Protein AF-A0A949M0Z3-F1 (afdb_monomer_lite)

pLDDT: mean 72.01, std 16.28, range [36.12, 88.38]

Secondary structure (DSSP, 8-state):
---TTS--HHHHHHHHHHHHGGG--S-HHHHHHHHH---HHHHHHHHHHHHH-HHHHHH-HHHHHHHHHHHHHHHTTTTSSTTS-------

Structure (mmCIF, N/CA/C/O backbone):
data_AF-A0A949M0Z3-F1
#
_entry.id   AF-A0A949M0Z3-F1
#
loop_
_atom_site.group_PDB
_atom_site.id
_atom_site.type_symbol
_atom_site.label_atom_id
_atom_site.label_alt_id
_atom_site.label_comp_id
_atom_site.label_asym_id
_atom_site.label_entity_id
_atom_site.label_seq_id
_atom_site.pdbx_PDB_ins_code
_atom_site.Cartn_x
_atom_site.Cartn_y
_atom_site.Cartn_z
_atom_site.occupancy
_atom_site.B_iso_or_equiv
_atom_site.auth_seq_id
_atom_site.auth_comp_id
_atom_site.auth_asym_id
_atom_site.auth_atom_id
_atom_site.pdbx_PDB_model_num
ATOM 1 N N . MET A 1 1 ? 4.694 -23.733 -8.919 1.00 41.59 1 MET A N 1
ATOM 2 C CA . MET A 1 1 ? 5.693 -22.807 -9.488 1.00 41.59 1 MET A CA 1
ATOM 3 C C . MET A 1 1 ? 4.920 -21.594 -9.956 1.00 41.59 1 MET A C 1
ATOM 5 O O . MET A 1 1 ? 4.412 -21.620 -11.064 1.00 41.59 1 MET A O 1
ATOM 9 N N . ASP A 1 2 ? 4.759 -20.606 -9.082 1.00 44.53 2 ASP A N 1
ATOM 10 C CA . ASP A 1 2 ? 4.220 -19.294 -9.443 1.00 44.53 2 ASP A CA 1
ATOM 11 C C . ASP A 1 2 ? 5.442 -18.377 -9.479 1.00 44.53 2 ASP A C 1
ATOM 13 O O . ASP A 1 2 ? 6.037 -18.069 -8.444 1.00 44.53 2 ASP A O 1
ATOM 17 N N . ALA A 1 3 ? 5.982 -18.163 -10.676 1.00 45.66 3 ALA A N 1
ATOM 18 C CA . ALA A 1 3 ? 7.191 -17.372 -10.835 1.00 45.66 3 ALA A CA 1
ATOM 19 C C . ALA A 1 3 ? 6.844 -15.893 -10.596 1.00 45.66 3 ALA A C 1
ATOM 21 O O . ALA A 1 3 ? 5.817 -15.438 -11.091 1.00 45.66 3 ALA A O 1
ATOM 22 N N . PRO A 1 4 ? 7.712 -15.104 -9.940 1.00 51.88 4 PRO A N 1
ATOM 23 C CA . PRO A 1 4 ? 7.468 -13.689 -9.637 1.00 51.88 4 PRO A CA 1
ATOM 24 C C . PRO A 1 4 ? 7.437 -12.762 -10.875 1.00 51.88 4 PRO A C 1
ATOM 26 O O . PRO A 1 4 ? 7.600 -11.553 -10.731 1.00 51.88 4 PRO A O 1
ATOM 29 N N . ALA A 1 5 ? 7.260 -13.298 -12.086 1.00 57.19 5 ALA A N 1
ATOM 30 C CA . ALA A 1 5 ? 7.267 -12.556 -13.345 1.00 57.19 5 ALA A CA 1
ATOM 31 C C . ALA A 1 5 ? 5.873 -12.080 -13.791 1.00 57.19 5 ALA A C 1
ATOM 33 O O . ALA A 1 5 ? 5.787 -11.054 -14.464 1.00 57.19 5 ALA A O 1
ATOM 34 N N . ASP A 1 6 ? 4.799 -12.752 -13.371 1.00 68.19 6 ASP A N 1
ATOM 35 C CA . ASP A 1 6 ? 3.433 -12.405 -13.763 1.00 68.19 6 ASP A CA 1
ATOM 36 C C . ASP A 1 6 ? 2.612 -12.030 -12.530 1.00 68.19 6 ASP A C 1
ATOM 38 O O . ASP A 1 6 ? 2.432 -12.820 -11.609 1.00 68.19 6 ASP A O 1
ATOM 42 N N . LEU A 1 7 ? 2.126 -10.789 -12.505 1.00 77.44 7 LEU A N 1
ATOM 43 C CA . LEU A 1 7 ? 1.148 -10.357 -11.512 1.00 77.44 7 LEU A CA 1
ATOM 44 C C . LEU A 1 7 ? -0.134 -11.162 -11.696 1.00 77.44 7 LEU A C 1
ATOM 46 O O . LEU A 1 7 ? -0.746 -11.113 -12.771 1.00 77.44 7 LEU A O 1
ATOM 50 N N . THR A 1 8 ? -0.587 -11.804 -10.627 1.00 84.75 8 THR A N 1
ATOM 51 C CA . THR A 1 8 ? -1.911 -12.421 -10.613 1.00 84.75 8 THR A CA 1
ATOM 52 C C . THR A 1 8 ? -2.999 -11.343 -10.670 1.00 84.75 8 THR A C 1
ATOM 54 O O . THR A 1 8 ? -2.764 -10.176 -10.338 1.00 84.75 8 THR A O 1
ATOM 57 N N . ASP A 1 9 ? -4.220 -11.705 -11.071 1.00 84.44 9 ASP A N 1
ATOM 58 C CA . ASP A 1 9 ? -5.358 -10.772 -11.057 1.00 84.44 9 ASP A CA 1
ATOM 59 C C . ASP A 1 9 ? -5.604 -10.181 -9.664 1.00 84.44 9 ASP A C 1
ATOM 61 O O . ASP A 1 9 ? -5.934 -9.001 -9.532 1.00 84.44 9 ASP A O 1
ATOM 65 N N . ARG A 1 10 ? -5.338 -10.968 -8.614 1.00 86.56 10 ARG A N 1
ATOM 66 C CA . ARG A 1 10 ? -5.381 -10.494 -7.230 1.00 86.56 10 ARG A CA 1
ATOM 67 C C . ARG A 1 10 ? -4.363 -9.384 -6.991 1.00 86.56 10 ARG A C 1
ATOM 69 O O . ARG A 1 10 ? -4.713 -8.358 -6.420 1.00 86.56 10 ARG A O 1
ATOM 76 N N . ASP A 1 11 ? -3.127 -9.561 -7.442 1.00 85.94 11 ASP A N 1
ATOM 77 C CA . ASP A 1 11 ? -2.060 -8.579 -7.233 1.00 85.94 11 ASP A CA 1
ATOM 78 C C . ASP A 1 11 ? -2.353 -7.258 -7.948 1.00 85.94 11 ASP A C 1
ATOM 80 O O . ASP A 1 11 ? -2.162 -6.177 -7.385 1.00 85.94 11 ASP A O 1
ATOM 84 N N . LYS A 1 12 ? -2.885 -7.335 -9.173 1.00 86.56 12 LYS A N 1
ATOM 85 C CA . LYS A 1 12 ? -3.339 -6.156 -9.925 1.00 86.56 12 LYS A CA 1
ATOM 86 C C . LYS A 1 12 ? -4.475 -5.442 -9.193 1.00 86.56 12 LYS A C 1
ATOM 88 O O . LYS A 1 12 ? -4.424 -4.222 -9.040 1.00 86.56 12 LYS A O 1
ATOM 93 N N . ALA A 1 13 ? -5.453 -6.194 -8.687 1.00 87.56 13 ALA A N 1
ATOM 94 C CA . ALA A 1 13 ? -6.575 -5.641 -7.935 1.00 87.56 13 ALA A CA 1
ATOM 95 C C . ALA A 1 13 ? -6.135 -4.993 -6.609 1.00 87.56 13 ALA A C 1
ATOM 97 O O . ALA A 1 13 ? -6.659 -3.941 -6.247 1.00 87.56 13 ALA A O 1
ATOM 98 N N . ILE A 1 14 ? -5.138 -5.558 -5.917 1.00 87.00 14 ILE A N 1
ATOM 99 C CA . ILE A 1 14 ? -4.531 -4.961 -4.715 1.00 87.00 14 ILE A CA 1
ATOM 100 C C . ILE A 1 14 ? -3.886 -3.606 -5.052 1.00 87.00 14 ILE A C 1
ATOM 102 O O . ILE A 1 14 ? -4.115 -2.613 -4.356 1.00 87.00 14 ILE A O 1
ATOM 106 N N . LEU A 1 15 ? -3.101 -3.538 -6.133 1.00 84.44 15 LEU A N 1
ATOM 107 C CA . LEU A 1 15 ? -2.439 -2.298 -6.558 1.00 84.44 15 LEU A CA 1
ATOM 108 C C . LEU A 1 15 ? -3.448 -1.208 -6.952 1.00 84.44 15 LEU A C 1
ATOM 110 O O . LEU A 1 15 ? -3.268 -0.040 -6.597 1.00 84.44 15 LEU A O 1
ATOM 114 N N . GLU A 1 16 ? -4.515 -1.579 -7.660 1.00 83.69 16 GLU A N 1
ATOM 115 C CA . GLU A 1 16 ? -5.580 -0.656 -8.061 1.00 83.69 16 GLU A CA 1
ATOM 116 C C . GLU A 1 16 ? -6.405 -0.158 -6.863 1.00 83.69 16 GLU A C 1
ATOM 118 O O . GLU A 1 16 ? -6.726 1.034 -6.774 1.00 83.69 16 GLU A O 1
ATOM 123 N N . PHE A 1 17 ? -6.693 -1.046 -5.906 1.00 83.88 17 PHE A N 1
ATOM 124 C CA . PHE A 1 17 ? -7.393 -0.704 -4.671 1.00 83.88 17 PHE A CA 1
ATOM 125 C C . PHE A 1 17 ? -6.604 0.329 -3.858 1.00 83.88 17 PHE A C 1
ATOM 127 O O . PHE A 1 17 ? -7.126 1.404 -3.556 1.00 83.88 17 PHE A O 1
ATOM 134 N N . GLU A 1 18 ? -5.314 0.087 -3.603 1.00 82.12 18 GLU A N 1
ATOM 135 C CA . GLU A 1 18 ? -4.445 1.055 -2.916 1.00 82.12 18 GLU A CA 1
ATOM 136 C C . GLU A 1 18 ? -4.332 2.391 -3.661 1.00 82.12 18 GLU A C 1
ATOM 138 O O . GLU A 1 18 ? -4.255 3.460 -3.045 1.00 82.12 18 GLU A O 1
ATOM 143 N N . ARG A 1 19 ? -4.330 2.355 -4.998 1.00 77.38 19 ARG A N 1
ATOM 144 C CA . ARG A 1 19 ? -4.292 3.565 -5.825 1.00 77.38 19 ARG A CA 1
A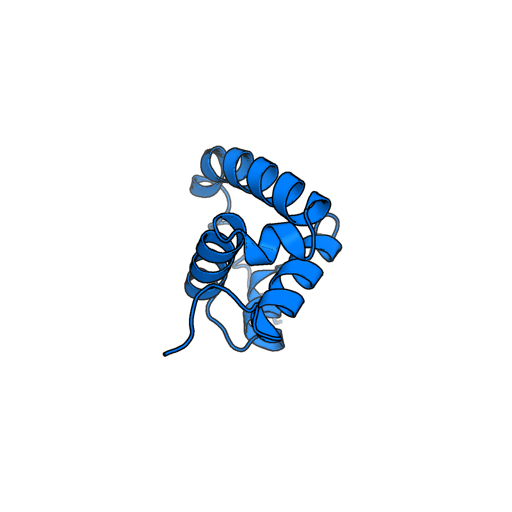TOM 145 C C . ARG A 1 19 ? -5.558 4.408 -5.693 1.00 77.38 19 ARG A C 1
ATOM 147 O O . ARG A 1 19 ? -5.460 5.625 -5.843 1.00 77.38 19 ARG A O 1
ATOM 154 N N . SER A 1 20 ? -6.712 3.807 -5.432 1.00 74.19 20 SER A N 1
ATOM 155 C CA . SER A 1 20 ? -7.981 4.529 -5.270 1.00 74.19 20 SER A CA 1
ATOM 156 C C . SER A 1 20 ? -8.205 4.994 -3.826 1.00 74.19 20 SER A C 1
ATOM 158 O O . SER A 1 2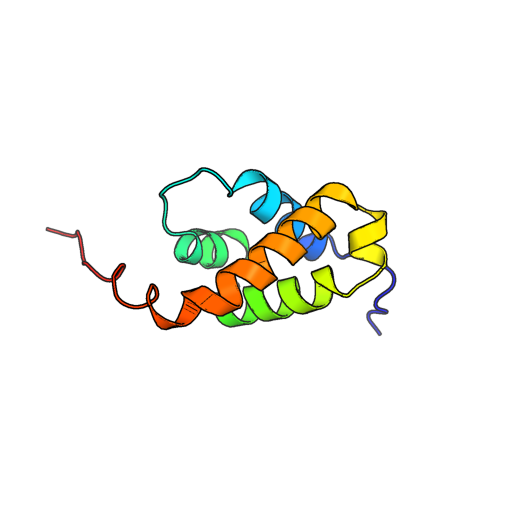0 ? -8.812 6.034 -3.595 1.00 74.19 20 SER A O 1
ATOM 160 N N . TRP A 1 21 ? -7.615 4.296 -2.854 1.00 73.19 21 TRP A N 1
ATOM 161 C CA . TRP A 1 21 ? -7.902 4.444 -1.424 1.00 73.19 21 TRP A CA 1
ATOM 162 C C . TRP A 1 21 ? -7.292 5.676 -0.713 1.00 73.19 21 TRP A C 1
ATOM 164 O O . TRP A 1 21 ? -7.569 5.953 0.452 1.00 73.19 21 TRP A O 1
ATOM 174 N N . TRP A 1 22 ? -6.435 6.465 -1.364 1.00 63.88 22 TRP A N 1
ATOM 175 C CA . TRP A 1 22 ? -5.640 7.517 -0.698 1.00 63.88 22 TRP A CA 1
ATOM 176 C C . TRP A 1 22 ? -6.426 8.727 -0.153 1.00 63.88 22 TRP A C 1
ATOM 178 O O . TRP A 1 22 ? -5.795 9.633 0.397 1.00 63.88 22 TRP A O 1
ATOM 188 N N . HIS A 1 23 ? -7.755 8.760 -0.283 1.00 61.50 23 H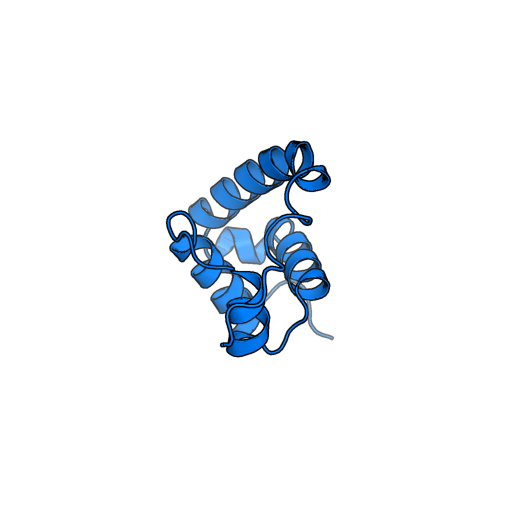IS A N 1
ATOM 189 C CA . HIS A 1 23 ? -8.589 9.884 0.153 1.00 61.50 23 HIS A CA 1
ATOM 190 C C . HIS A 1 23 ? -9.844 9.480 0.952 1.00 61.50 23 HIS A C 1
ATOM 192 O O . HIS A 1 23 ? -10.624 10.351 1.331 1.00 61.50 23 HIS A O 1
ATOM 198 N N . GLU A 1 24 ? -10.056 8.192 1.234 1.00 54.78 24 GLU A N 1
ATOM 199 C CA . GLU A 1 24 ? -11.240 7.749 1.981 1.00 54.78 24 GLU A CA 1
ATOM 200 C C . GLU A 1 24 ? -10.961 7.603 3.483 1.00 54.78 24 GLU A C 1
ATOM 202 O O . GLU A 1 24 ? -9.938 7.062 3.907 1.00 54.78 24 GLU A O 1
ATOM 207 N N . THR A 1 25 ? -11.891 8.110 4.295 1.00 58.94 25 THR A N 1
ATOM 208 C CA . THR A 1 25 ? -11.854 8.119 5.771 1.00 58.94 25 THR A CA 1
ATOM 209 C C . THR A 1 25 ? -12.339 6.803 6.394 1.00 58.94 25 THR A C 1
ATOM 211 O O . THR A 1 25 ? -12.384 6.671 7.615 1.00 58.94 25 THR A O 1
ATOM 214 N N . THR A 1 26 ? -12.735 5.844 5.563 1.00 60.72 26 THR A N 1
ATOM 215 C CA . THR A 1 26 ? -13.311 4.553 5.954 1.00 60.72 26 THR A CA 1
ATOM 216 C C . THR A 1 26 ? -12.221 3.608 6.502 1.00 60.72 26 THR A C 1
ATOM 218 O O . THR A 1 26 ? -11.043 3.759 6.165 1.00 60.72 26 THR A O 1
ATOM 221 N N . PRO A 1 27 ? -12.547 2.629 7.367 1.00 69.88 27 PRO A N 1
ATOM 222 C CA . PRO A 1 27 ? -11.605 1.582 7.759 1.00 69.88 27 PRO A CA 1
ATOM 223 C C . PRO A 1 27 ? -11.307 0.643 6.584 1.00 69.88 27 PRO A C 1
ATOM 225 O O . PRO A 1 27 ? -12.141 -0.147 6.154 1.00 69.88 27 PRO A O 1
ATOM 228 N N . LYS A 1 28 ? -10.076 0.714 6.073 1.00 70.19 28 LYS A N 1
ATOM 229 C CA . LYS A 1 28 ? -9.603 -0.139 4.966 1.00 70.19 28 LYS A CA 1
ATOM 230 C C . LYS A 1 28 ? -9.579 -1.621 5.309 1.00 70.19 28 LYS A C 1
ATOM 232 O O . LYS A 1 28 ? -9.633 -2.444 4.414 1.00 70.19 28 LYS A O 1
ATOM 237 N N . GLU A 1 29 ? -9.442 -1.941 6.589 1.00 78.62 29 GLU A N 1
ATOM 238 C CA . GLU A 1 29 ? -9.228 -3.300 7.087 1.00 78.62 29 GLU A CA 1
ATOM 239 C C . GLU A 1 29 ? -10.451 -4.171 6.807 1.00 78.62 29 GLU A C 1
ATOM 241 O O . GLU A 1 29 ? -10.319 -5.200 6.154 1.00 78.62 29 GLU A O 1
ATOM 246 N N . SER A 1 30 ? -11.644 -3.663 7.122 1.00 78.81 30 SER A N 1
ATOM 247 C CA . SER A 1 30 ? -12.907 -4.336 6.814 1.00 78.81 30 SER A CA 1
ATOM 248 C C . SER A 1 30 ? -13.106 -4.561 5.315 1.00 78.81 30 SER A C 1
ATOM 250 O O . SER A 1 30 ? -13.548 -5.628 4.910 1.00 78.81 30 SER A O 1
ATOM 252 N N . LEU A 1 31 ? -12.732 -3.595 4.471 1.00 81.50 31 LEU A N 1
ATOM 253 C CA . LEU A 1 31 ? -12.845 -3.744 3.016 1.00 81.50 31 LEU A CA 1
ATOM 254 C C . LEU A 1 31 ? -11.795 -4.684 2.433 1.00 81.50 31 LEU A C 1
ATOM 256 O O . LEU A 1 31 ? -12.058 -5.321 1.421 1.00 81.50 31 LEU A O 1
ATOM 260 N N . ILE A 1 32 ? -10.610 -4.771 3.040 1.00 84.06 32 ILE A N 1
ATOM 261 C CA . ILE A 1 32 ? -9.589 -5.734 2.628 1.00 84.06 32 ILE A CA 1
ATOM 262 C C . ILE A 1 32 ? -10.094 -7.154 2.890 1.00 84.06 32 ILE A C 1
ATOM 264 O O . ILE A 1 32 ? -10.035 -7.998 1.997 1.00 84.06 32 ILE A O 1
ATOM 268 N N . GLU A 1 33 ? -10.627 -7.392 4.086 1.00 85.06 33 GLU A N 1
ATOM 269 C CA . GLU A 1 33 ? -11.179 -8.689 4.471 1.00 85.06 33 GLU A CA 1
ATOM 270 C C . GLU A 1 33 ? -12.423 -9.041 3.644 1.00 85.06 33 GLU A C 1
ATOM 272 O O . GLU A 1 33 ? -12.530 -10.163 3.167 1.00 85.06 33 GLU A O 1
ATOM 277 N N . GLU A 1 34 ? -13.321 -8.088 3.384 1.00 85.19 34 GLU A N 1
ATOM 278 C CA . GLU A 1 34 ? -14.534 -8.319 2.586 1.00 85.19 34 GLU A CA 1
ATOM 279 C C . GLU A 1 34 ? -14.243 -8.512 1.087 1.00 85.19 34 GLU A C 1
ATOM 281 O O . GLU A 1 34 ? -14.841 -9.369 0.440 1.00 85.19 34 GLU A O 1
ATOM 286 N N . ARG A 1 35 ? -13.323 -7.726 0.512 1.00 83.88 35 ARG A N 1
ATOM 287 C CA . ARG A 1 35 ? -13.065 -7.713 -0.939 1.00 83.88 35 ARG A CA 1
ATOM 288 C C . ARG A 1 35 ? -12.044 -8.749 -1.384 1.00 83.88 35 ARG A C 1
ATOM 290 O O . ARG A 1 35 ? -12.120 -9.220 -2.516 1.00 83.88 35 ARG A O 1
ATOM 297 N N . PHE A 1 36 ? -11.055 -9.039 -0.543 1.00 85.31 36 PHE A N 1
ATOM 298 C CA . PHE A 1 36 ? -9.970 -9.960 -0.878 1.00 85.31 36 PHE A CA 1
ATOM 299 C C . PHE A 1 36 ? -10.015 -11.251 -0.066 1.00 85.31 36 PHE A C 1
ATOM 301 O O . PHE A 1 36 ? -9.244 -12.154 -0.382 1.00 85.31 36 PHE A O 1
ATOM 308 N N . GLU A 1 37 ? -10.870 -11.345 0.959 1.00 86.44 37 GLU A N 1
ATOM 309 C CA . GLU A 1 37 ? -10.932 -12.502 1.866 1.00 86.44 37 GLU A CA 1
ATOM 310 C C . GLU A 1 37 ? -9.567 -12.778 2.527 1.00 86.44 37 GLU A C 1
ATOM 312 O O . GLU A 1 37 ? -9.199 -13.913 2.835 1.00 86.44 37 GLU A O 1
ATOM 317 N N . LEU A 1 38 ? -8.777 -11.715 2.720 1.00 85.62 38 LEU A N 1
ATOM 318 C CA . LEU A 1 38 ? -7.438 -11.762 3.296 1.00 85.62 38 LEU A CA 1
ATOM 319 C C . LEU A 1 38 ? -7.402 -11.005 4.613 1.00 85.62 38 LEU A C 1
ATOM 321 O O . LEU A 1 38 ? -7.868 -9.872 4.696 1.00 85.62 38 LEU A O 1
ATOM 325 N N . SER A 1 39 ? -6.717 -11.577 5.601 1.00 85.38 39 SER A N 1
ATOM 326 C CA . SER A 1 39 ? -6.347 -10.836 6.802 1.00 85.38 39 SER A CA 1
ATOM 327 C C . SER A 1 39 ? -5.454 -9.646 6.450 1.00 85.38 39 SER A C 1
ATOM 329 O O . SER A 1 39 ? -4.579 -9.723 5.581 1.00 85.38 39 SER A O 1
ATOM 331 N N . VAL A 1 40 ? -5.630 -8.561 7.196 1.00 79.50 40 VAL A N 1
ATOM 332 C CA . VAL A 1 40 ? -4.901 -7.297 7.041 1.00 79.50 40 VAL A CA 1
ATOM 333 C C . VAL A 1 40 ? -3.380 -7.490 7.019 1.00 79.50 40 VAL A C 1
ATOM 335 O O . VAL A 1 40 ? -2.690 -6.910 6.177 1.00 79.50 40 VAL A O 1
ATOM 338 N N . ASP A 1 41 ? -2.843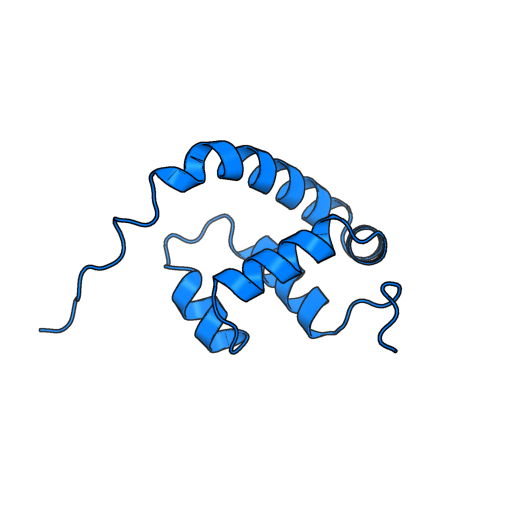 -8.323 7.912 1.00 85.19 41 ASP A N 1
ATOM 339 C CA . ASP A 1 41 ? -1.408 -8.623 7.964 1.00 85.19 41 ASP A CA 1
ATOM 340 C C . ASP A 1 41 ? -0.913 -9.280 6.675 1.00 85.19 41 ASP A C 1
ATOM 342 O O . ASP A 1 41 ? 0.069 -8.829 6.078 1.00 85.19 41 ASP A O 1
ATOM 346 N N . ARG A 1 42 ? -1.644 -10.291 6.189 1.00 86.44 42 ARG A N 1
ATOM 347 C CA . ARG A 1 42 ? -1.316 -10.993 4.944 1.00 86.44 42 ARG A CA 1
ATOM 348 C C . ARG A 1 42 ? -1.399 -10.059 3.740 1.00 86.44 42 ARG A C 1
ATOM 350 O O . ARG A 1 42 ? -0.560 -10.134 2.847 1.00 86.44 42 ARG A O 1
ATOM 357 N N . TYR A 1 43 ? -2.371 -9.153 3.730 1.00 87.62 43 TYR A N 1
ATOM 358 C CA . TYR A 1 43 ? -2.501 -8.139 2.691 1.00 87.62 43 TYR A CA 1
ATOM 359 C C . TYR A 1 43 ? -1.281 -7.209 2.639 1.00 87.62 43 TYR A C 1
ATOM 361 O O . TYR A 1 43 ? -0.747 -6.953 1.560 1.00 87.62 43 TYR A O 1
ATOM 369 N N . TYR A 1 44 ? -0.791 -6.725 3.787 1.00 83.88 44 TYR A N 1
ATOM 370 C CA . TYR A 1 44 ? 0.408 -5.881 3.807 1.00 83.88 44 TYR A CA 1
ATOM 371 C C . TYR A 1 44 ? 1.692 -6.626 3.464 1.00 83.88 44 TYR A C 1
ATOM 373 O O . TYR A 1 44 ? 2.605 -5.997 2.928 1.00 83.88 44 TYR A O 1
ATOM 381 N N . GLU A 1 45 ? 1.773 -7.916 3.779 1.00 87.19 45 GLU A N 1
ATOM 382 C CA . GLU A 1 45 ? 2.883 -8.778 3.377 1.00 87.19 45 GLU A CA 1
ATOM 383 C C . GLU A 1 45 ? 2.943 -8.887 1.849 1.00 87.19 45 GLU A C 1
ATOM 385 O O . GLU A 1 45 ? 3.939 -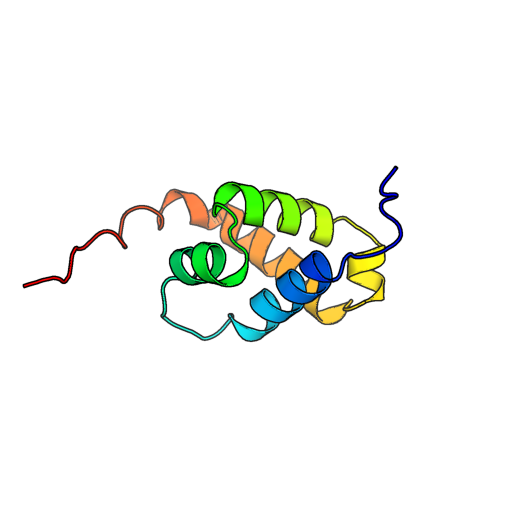8.473 1.255 1.00 87.19 45 GLU A O 1
ATOM 390 N N . ILE A 1 46 ? 1.826 -9.267 1.215 1.00 88.38 46 ILE A N 1
ATOM 391 C CA . ILE A 1 46 ? 1.703 -9.354 -0.249 1.00 88.38 46 ILE A CA 1
ATOM 392 C C . ILE A 1 46 ? 1.974 -7.994 -0.895 1.00 88.38 46 ILE A C 1
ATOM 394 O O . ILE A 1 46 ? 2.776 -7.891 -1.818 1.00 88.38 46 ILE A O 1
ATOM 398 N N . LEU A 1 47 ? 1.360 -6.917 -0.394 1.00 86.31 47 LEU A N 1
ATOM 399 C CA . LEU A 1 47 ? 1.629 -5.565 -0.889 1.00 86.31 47 LEU A CA 1
ATOM 400 C C . LEU A 1 47 ? 3.119 -5.222 -0.760 1.00 86.31 47 LEU A C 1
ATOM 402 O O . LEU A 1 47 ? 3.687 -4.561 -1.625 1.00 86.31 47 LEU A O 1
ATOM 406 N N . GLY A 1 48 ? 3.764 -5.661 0.320 1.00 85.62 4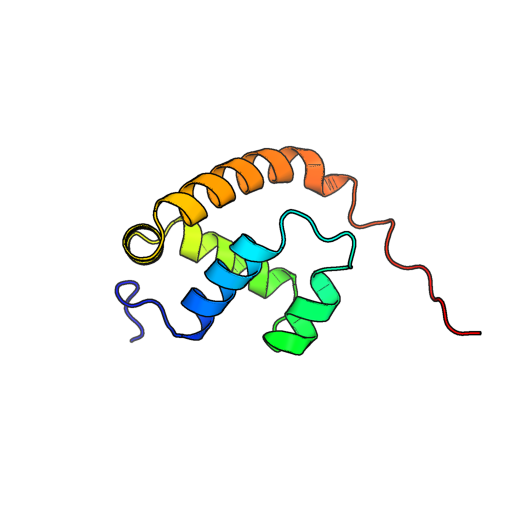8 GLY A N 1
ATOM 407 C CA . GLY A 1 48 ? 5.188 -5.490 0.543 1.00 85.62 48 GLY A CA 1
ATOM 408 C C . GLY A 1 48 ? 6.031 -6.132 -0.555 1.00 85.62 48 GLY A C 1
ATOM 409 O O . GLY A 1 48 ? 6.865 -5.445 -1.148 1.00 85.62 48 GLY A O 1
ATOM 410 N N . GLU A 1 49 ? 5.746 -7.398 -0.852 1.00 87.69 49 GLU A N 1
ATOM 411 C CA . GLU A 1 49 ? 6.384 -8.185 -1.910 1.00 87.69 49 GLU A CA 1
ATOM 412 C C . GLU A 1 49 ? 6.125 -7.583 -3.299 1.00 87.69 49 GLU A C 1
ATOM 414 O O . GLU A 1 49 ? 7.055 -7.414 -4.088 1.00 87.69 49 GLU A O 1
ATOM 419 N N . LEU A 1 50 ? 4.889 -7.159 -3.579 1.00 85.50 50 LEU A N 1
ATOM 420 C CA . LEU A 1 50 ? 4.517 -6.519 -4.842 1.00 85.50 50 LEU A CA 1
ATOM 421 C C . LEU A 1 50 ? 5.276 -5.218 -5.075 1.00 85.50 50 LEU A C 1
ATOM 423 O O . LEU A 1 50 ? 5.756 -4.975 -6.175 1.00 85.50 50 LEU A O 1
ATOM 427 N N . LEU A 1 51 ? 5.452 -4.386 -4.049 1.00 83.88 51 LEU A N 1
ATOM 428 C CA . LEU A 1 51 ? 6.206 -3.136 -4.188 1.00 83.88 51 LEU A CA 1
ATOM 429 C C . LEU A 1 51 ? 7.702 -3.353 -4.476 1.00 83.88 51 LEU A C 1
ATOM 431 O O . LEU A 1 51 ? 8.375 -2.425 -4.940 1.00 83.88 51 LEU A O 1
ATOM 435 N N . GLU A 1 52 ? 8.221 -4.544 -4.190 1.00 83.00 52 GLU A N 1
ATOM 436 C CA . GLU A 1 52 ? 9.603 -4.953 -4.450 1.00 83.00 52 GLU A CA 1
ATOM 437 C C . GLU A 1 52 ? 9.722 -5.761 -5.757 1.00 83.00 52 GLU A C 1
ATOM 439 O O . GLU A 1 52 ? 10.818 -5.887 -6.307 1.00 83.00 52 GLU A O 1
ATOM 444 N N . ASN A 1 53 ? 8.593 -6.210 -6.314 1.00 84.38 53 ASN A N 1
ATOM 445 C CA . ASN A 1 53 ? 8.524 -6.968 -7.552 1.00 84.38 53 ASN A CA 1
ATOM 446 C C . ASN A 1 53 ? 8.624 -6.051 -8.801 1.00 84.38 53 ASN A C 1
ATOM 448 O O . ASN A 1 53 ? 7.818 -5.126 -8.971 1.00 84.38 53 ASN A O 1
ATOM 452 N N . PRO A 1 54 ? 9.570 -6.303 -9.730 1.00 81.81 54 PRO A N 1
ATOM 453 C CA . PRO A 1 54 ? 9.668 -5.554 -10.984 1.00 81.81 54 PRO A CA 1
ATOM 454 C C . PRO A 1 54 ? 8.423 -5.666 -11.882 1.00 81.81 54 PRO A C 1
ATOM 456 O O . PRO A 1 54 ? 8.144 -4.723 -12.620 1.00 81.81 54 PRO A O 1
ATOM 459 N N . ALA A 1 55 ? 7.645 -6.750 -11.804 1.00 82.19 55 ALA A N 1
ATOM 460 C CA . ALA A 1 55 ? 6.400 -6.912 -12.557 1.00 82.19 55 ALA A CA 1
ATOM 461 C C . ALA A 1 55 ? 5.337 -5.883 -12.135 1.00 82.19 55 ALA A C 1
ATOM 463 O O . ALA A 1 55 ? 4.733 -5.231 -12.987 1.00 82.19 55 ALA A O 1
ATOM 464 N N . ALA A 1 56 ? 5.174 -5.645 -10.826 1.00 84.81 56 ALA A N 1
ATOM 465 C CA . ALA A 1 56 ? 4.306 -4.587 -10.293 1.00 84.81 56 ALA A CA 1
ATOM 466 C C . ALA A 1 56 ? 4.707 -3.210 -10.823 1.00 84.81 56 ALA A C 1
ATOM 468 O O . ALA A 1 56 ? 3.864 -2.406 -11.220 1.00 84.81 56 ALA A O 1
ATOM 469 N N . TYR A 1 57 ? 6.016 -2.956 -10.862 1.00 83.62 57 TYR A N 1
ATOM 470 C CA . TYR A 1 57 ? 6.561 -1.718 -11.395 1.00 83.62 57 TYR A CA 1
ATOM 471 C C . TYR A 1 57 ? 6.331 -1.576 -12.906 1.00 83.62 57 TYR A C 1
ATOM 473 O O . TYR A 1 57 ? 6.080 -0.469 -13.373 1.00 83.62 57 TYR A O 1
ATOM 481 N N . ALA A 1 58 ? 6.404 -2.667 -13.671 1.00 84.06 58 ALA A N 1
ATOM 482 C CA . ALA A 1 58 ? 6.102 -2.662 -15.100 1.00 84.06 58 ALA A CA 1
ATOM 483 C C . ALA A 1 58 ? 4.611 -2.399 -15.380 1.00 84.06 58 ALA A C 1
ATOM 485 O O . ALA A 1 58 ? 4.287 -1.744 -16.367 1.00 84.06 58 ALA A O 1
ATOM 486 N N . HIS A 1 59 ? 3.722 -2.865 -14.499 1.00 82.25 59 HIS A N 1
ATOM 487 C CA . HIS A 1 59 ? 2.277 -2.681 -14.625 1.00 82.25 59 HIS A CA 1
ATOM 488 C C . HIS A 1 59 ? 1.809 -1.268 -14.238 1.00 82.25 59 HIS A C 1
ATOM 490 O O . HIS A 1 59 ? 1.089 -0.632 -15.003 1.00 82.25 59 HIS A O 1
ATOM 496 N N . ASP A 1 60 ? 2.219 -0.751 -13.072 1.00 80.38 60 ASP A N 1
ATOM 497 C CA . ASP A 1 60 ? 1.913 0.628 -12.654 1.00 80.38 60 ASP A CA 1
ATOM 498 C C . ASP A 1 60 ? 3.128 1.299 -11.976 1.00 80.38 60 ASP A C 1
ATOM 500 O O . ASP A 1 60 ? 3.233 1.362 -10.742 1.00 80.38 60 ASP A O 1
ATOM 504 N N . PRO A 1 61 ? 4.066 1.854 -12.764 1.00 82.44 61 PRO A N 1
ATOM 505 C CA . PRO A 1 61 ? 5.287 2.445 -12.223 1.00 82.44 61 PRO A CA 1
ATOM 506 C C . PRO A 1 61 ? 5.023 3.685 -11.357 1.00 82.44 61 PRO A C 1
ATOM 508 O O . PRO A 1 61 ? 5.802 3.984 -10.448 1.00 82.44 61 PRO A O 1
ATOM 511 N N . LEU A 1 62 ? 3.943 4.432 -11.610 1.00 83.56 62 LEU A N 1
ATOM 512 C CA . LEU A 1 62 ? 3.613 5.650 -10.863 1.00 83.56 62 LEU A CA 1
ATOM 513 C C . LEU A 1 62 ? 2.934 5.319 -9.528 1.00 83.56 62 LEU A C 1
ATOM 515 O O . LEU A 1 62 ? 3.313 5.878 -8.492 1.00 83.56 62 LEU A O 1
ATOM 519 N N . GLY A 1 63 ? 1.988 4.380 -9.544 1.00 82.44 63 GLY A N 1
ATOM 520 C CA . GLY A 1 63 ? 1.310 3.840 -8.373 1.00 82.44 63 GLY A CA 1
ATOM 521 C C . GLY A 1 63 ? 2.299 3.183 -7.421 1.00 82.44 63 GLY A C 1
ATOM 522 O O . GLY A 1 63 ? 2.399 3.594 -6.264 1.00 82.44 63 GLY A O 1
ATOM 523 N N . VAL A 1 64 ? 3.135 2.268 -7.922 1.00 84.50 64 VAL A N 1
ATOM 524 C CA . VAL A 1 64 ? 4.154 1.579 -7.111 1.00 84.50 64 VAL A CA 1
ATOM 525 C C . VAL A 1 64 ? 5.147 2.566 -6.491 1.00 84.50 64 VAL A C 1
ATOM 527 O O . VAL A 1 64 ? 5.446 2.473 -5.298 1.00 84.50 64 VAL A O 1
ATOM 530 N N . ARG A 1 65 ? 5.625 3.578 -7.234 1.00 84.50 65 ARG A N 1
ATOM 531 C CA . ARG A 1 65 ? 6.515 4.619 -6.673 1.00 84.50 65 ARG A CA 1
ATOM 532 C C . ARG A 1 65 ? 5.846 5.423 -5.557 1.00 84.50 65 ARG A C 1
ATOM 534 O O . ARG A 1 65 ? 6.489 5.712 -4.544 1.00 84.50 65 ARG A O 1
ATOM 541 N N . ARG A 1 66 ? 4.575 5.800 -5.729 1.00 83.62 66 ARG A N 1
ATOM 542 C CA . ARG A 1 66 ? 3.815 6.555 -4.720 1.00 83.62 66 ARG A CA 1
ATOM 543 C C . ARG A 1 66 ? 3.571 5.710 -3.470 1.00 83.62 66 ARG A C 1
ATOM 545 O O . ARG A 1 66 ? 3.799 6.199 -2.364 1.00 83.62 66 ARG A O 1
ATOM 552 N N . LEU A 1 67 ? 3.192 4.446 -3.646 1.00 81.81 67 LEU A N 1
ATOM 553 C CA . LEU A 1 67 ? 2.959 3.495 -2.560 1.00 81.81 67 LEU A CA 1
ATOM 554 C C . LEU A 1 67 ? 4.239 3.171 -1.789 1.00 81.81 67 LEU A C 1
ATOM 556 O O . LEU A 1 67 ? 4.210 3.193 -0.560 1.00 81.81 67 LEU A O 1
ATOM 560 N N . ARG A 1 68 ? 5.383 2.994 -2.466 1.00 83.56 68 ARG A N 1
ATOM 561 C CA . ARG A 1 68 ? 6.694 2.850 -1.803 1.00 83.56 68 ARG A CA 1
ATOM 562 C C . ARG A 1 68 ? 7.003 4.044 -0.903 1.00 83.56 68 ARG A C 1
ATOM 564 O O . ARG A 1 68 ? 7.270 3.860 0.281 1.00 83.56 68 ARG A O 1
ATOM 571 N N . ARG A 1 69 ? 6.857 5.275 -1.413 1.00 81.62 69 ARG A N 1
ATOM 572 C CA . ARG A 1 69 ? 7.067 6.491 -0.603 1.00 81.62 69 ARG A CA 1
ATOM 573 C C . ARG A 1 69 ? 6.099 6.590 0.579 1.00 81.62 69 ARG A C 1
ATOM 575 O O . ARG A 1 69 ? 6.503 6.992 1.670 1.00 81.62 69 ARG A O 1
ATOM 582 N N . LEU A 1 70 ? 4.826 6.243 0.383 1.00 74.44 70 LEU A N 1
ATOM 583 C CA . LEU A 1 70 ? 3.828 6.273 1.453 1.00 74.44 70 LEU A CA 1
ATOM 584 C C . LEU A 1 70 ? 4.103 5.198 2.513 1.00 74.44 70 LEU A C 1
ATOM 586 O O . LEU A 1 70 ? 3.944 5.479 3.700 1.00 74.44 70 LEU A O 1
ATOM 590 N N . ARG A 1 71 ? 4.550 4.000 2.110 1.00 74.25 71 ARG A N 1
ATOM 591 C CA . ARG A 1 71 ? 4.981 2.911 3.001 1.00 74.25 71 ARG A CA 1
ATOM 592 C C . ARG A 1 71 ? 6.167 3.349 3.851 1.00 74.25 71 ARG A C 1
ATOM 594 O O . ARG A 1 71 ? 6.092 3.212 5.068 1.00 74.25 71 ARG A O 1
ATOM 601 N N . ASP A 1 72 ? 7.196 3.940 3.249 1.00 69.81 72 ASP A N 1
ATOM 602 C CA . ASP A 1 72 ? 8.351 4.473 3.984 1.00 69.81 72 ASP A CA 1
ATOM 603 C C . ASP A 1 72 ? 7.953 5.552 4.999 1.00 69.81 72 ASP A C 1
ATOM 605 O O . ASP A 1 72 ? 8.489 5.608 6.109 1.00 69.81 72 ASP A O 1
ATOM 609 N N . ARG A 1 73 ? 6.962 6.385 4.659 1.00 65.06 73 ARG A N 1
ATOM 610 C CA . ARG A 1 73 ? 6.415 7.387 5.580 1.00 65.06 73 ARG A CA 1
ATOM 611 C C . ARG A 1 73 ? 5.568 6.750 6.687 1.00 65.06 73 ARG A C 1
ATOM 613 O O . ARG A 1 73 ? 5.730 7.110 7.847 1.00 65.06 73 ARG A O 1
ATOM 620 N N . ARG A 1 74 ? 4.709 5.776 6.362 1.00 61.69 74 ARG A N 1
ATOM 621 C CA . ARG A 1 74 ? 3.839 5.059 7.316 1.00 61.69 74 ARG A CA 1
ATOM 622 C C . ARG A 1 74 ? 4.617 4.140 8.251 1.00 61.69 74 ARG A C 1
ATOM 624 O O . ARG A 1 74 ? 4.215 4.015 9.399 1.00 61.69 74 ARG A O 1
ATOM 631 N N . ARG A 1 75 ? 5.730 3.534 7.825 1.00 57.47 75 ARG A N 1
ATOM 632 C CA . ARG A 1 75 ? 6.576 2.701 8.701 1.00 57.47 75 ARG A CA 1
ATOM 633 C C . ARG A 1 75 ? 7.112 3.495 9.899 1.00 57.47 75 ARG A C 1
ATOM 635 O O . ARG A 1 75 ? 7.357 2.907 10.941 1.00 57.47 75 ARG A O 1
ATOM 642 N N . ARG A 1 76 ? 7.217 4.825 9.777 1.00 52.47 76 ARG A N 1
ATOM 643 C CA . ARG A 1 76 ? 7.581 5.729 10.881 1.00 52.47 76 ARG A CA 1
ATOM 644 C C . ARG A 1 76 ? 6.411 6.116 11.794 1.00 52.47 76 ARG A C 1
ATOM 646 O O . ARG A 1 76 ? 6.662 6.615 12.876 1.00 52.47 76 ARG A O 1
ATOM 653 N N . VAL A 1 77 ? 5.164 5.897 11.368 1.00 47.50 77 VAL A N 1
ATOM 654 C CA . VAL A 1 77 ? 3.936 6.351 12.062 1.00 47.50 77 VAL A CA 1
ATOM 655 C C . VAL A 1 77 ? 3.096 5.171 12.591 1.00 47.50 77 VAL A C 1
ATOM 657 O O . VAL A 1 77 ? 2.258 5.335 13.471 1.00 47.50 77 VAL A O 1
ATOM 660 N N . ARG A 1 78 ? 3.316 3.949 12.080 1.00 48.91 78 ARG A N 1
ATOM 661 C CA . ARG A 1 78 ? 2.463 2.766 12.319 1.00 48.91 78 ARG A CA 1
ATOM 662 C C . ARG A 1 78 ? 2.406 2.253 13.758 1.00 48.91 78 ARG A C 1
ATOM 664 O O . ARG A 1 78 ? 1.516 1.461 14.031 1.00 48.91 78 ARG A O 1
ATOM 671 N N . HIS A 1 79 ? 3.266 2.696 14.669 1.00 44.06 79 HIS A N 1
ATOM 672 C CA . HIS A 1 79 ? 3.123 2.296 16.071 1.00 44.06 79 HIS A CA 1
ATOM 673 C C . HIS A 1 79 ? 2.045 3.083 16.841 1.00 44.06 79 HIS A C 1
ATOM 675 O O . HIS A 1 79 ? 1.717 2.686 17.952 1.00 44.06 79 HIS A O 1
ATOM 681 N N . GLU A 1 80 ? 1.457 4.145 16.270 1.00 42.12 80 GLU A N 1
ATOM 682 C CA . GLU A 1 80 ? 0.533 5.030 17.007 1.00 42.12 80 GLU A CA 1
ATOM 683 C C . GLU A 1 80 ? -0.957 4.922 16.627 1.00 42.12 80 GLU A C 1
ATOM 685 O O . GLU A 1 80 ? -1.796 5.427 17.366 1.00 42.12 80 GLU A O 1
ATOM 690 N N . GLN A 1 81 ? -1.339 4.286 15.509 1.00 48.44 81 GLN A N 1
ATOM 691 C CA . GLN A 1 81 ? -2.718 4.411 14.983 1.00 48.44 81 GLN A CA 1
ATOM 692 C C . GLN A 1 81 ? -3.571 3.135 14.979 1.00 48.44 81 GLN A C 1
ATOM 694 O O . GLN A 1 81 ? -4.776 3.229 14.764 1.00 48.44 81 GLN A O 1
ATOM 699 N N . ALA A 1 82 ? -3.003 1.969 15.298 1.00 47.47 82 ALA A N 1
ATOM 700 C CA . ALA A 1 82 ? -3.754 0.709 15.377 1.00 47.47 82 ALA A CA 1
ATOM 701 C C . ALA A 1 82 ? -4.673 0.593 16.621 1.00 47.47 82 ALA A C 1
ATOM 703 O O . ALA A 1 82 ? -5.333 -0.421 16.797 1.00 47.47 82 ALA A O 1
ATOM 704 N N . GLN A 1 83 ? -4.731 1.610 17.494 1.00 48.59 83 GLN A N 1
ATOM 705 C CA . GLN A 1 83 ? -5.480 1.555 18.763 1.00 48.59 83 GLN A CA 1
ATOM 706 C C . GLN A 1 83 ? -6.795 2.355 18.796 1.00 48.59 83 GLN A C 1
ATOM 708 O O . GLN A 1 83 ? -7.463 2.339 19.823 1.00 48.59 83 GLN A O 1
ATOM 713 N N . ARG A 1 84 ? -7.191 3.076 17.733 1.00 45.22 84 ARG A N 1
ATOM 714 C CA . ARG A 1 84 ? -8.359 3.989 17.804 1.00 45.22 84 ARG A CA 1
ATOM 715 C C . ARG A 1 84 ? -9.604 3.576 17.020 1.00 45.22 84 ARG A C 1
ATOM 717 O O . ARG A 1 84 ? -10.626 4.229 17.178 1.00 45.22 84 ARG A O 1
ATOM 724 N N . VAL A 1 85 ? -9.559 2.513 16.218 1.00 46.00 85 VAL A N 1
ATOM 725 C CA . VAL A 1 85 ? -10.736 2.027 15.470 1.00 46.00 85 VAL A CA 1
ATOM 726 C C . VAL A 1 85 ? -11.139 0.652 15.999 1.00 46.00 85 VAL A C 1
ATOM 728 O O . VAL A 1 85 ? -10.998 -0.372 15.347 1.00 46.00 85 VAL A O 1
ATOM 731 N N . ASN A 1 86 ? -11.579 0.639 17.251 1.00 41.38 86 ASN A N 1
ATOM 732 C CA . ASN A 1 86 ? -12.399 -0.421 17.829 1.00 41.38 86 ASN A CA 1
ATOM 733 C C . ASN A 1 86 ? -13.379 0.280 18.775 1.00 41.38 86 ASN A C 1
ATOM 735 O O . ASN A 1 86 ? -13.233 0.240 19.992 1.00 41.38 86 ASN A O 1
ATOM 739 N N . GLU A 1 87 ? -14.329 1.020 18.203 1.00 44.25 87 GLU A N 1
ATOM 740 C CA . GLU A 1 87 ? -15.487 1.503 18.951 1.00 44.25 87 GLU A CA 1
ATOM 741 C C . GLU A 1 87 ? -16.734 0.842 18.351 1.00 44.25 87 GLU A C 1
ATOM 743 O O . GLU A 1 87 ? -17.021 1.059 17.168 1.00 44.25 87 GLU A O 1
ATOM 748 N N . PRO A 1 88 ? -17.444 -0.015 19.107 1.00 44.84 88 PRO A N 1
ATOM 749 C CA . PRO A 1 88 ? -18.595 -0.734 18.595 1.00 44.84 88 PRO A CA 1
ATOM 750 C C . PRO A 1 88 ? -19.766 0.245 18.505 1.00 44.84 88 PRO A C 1
ATOM 752 O O . PRO A 1 88 ? -20.340 0.637 19.516 1.00 44.84 88 PRO A O 1
ATOM 755 N N . HIS A 1 89 ? -20.133 0.648 17.292 1.00 42.09 89 HIS A N 1
ATOM 756 C CA . HIS A 1 89 ? -21.415 1.307 17.055 1.00 42.09 89 HIS A CA 1
ATOM 757 C C . HIS A 1 89 ? -22.431 0.250 16.623 1.00 42.09 89 HIS A C 1
ATOM 759 O O . HIS A 1 89 ? -22.612 -0.023 15.440 1.00 42.09 89 HIS A O 1
ATOM 765 N N . GLY A 1 90 ? -23.076 -0.354 17.617 1.00 40.72 90 GLY A N 1
ATOM 766 C CA . GLY A 1 90 ? -24.275 -1.169 17.464 1.00 40.72 90 GLY A CA 1
ATOM 767 C C . GLY A 1 90 ? -25.103 -1.029 18.735 1.00 40.72 90 GLY A C 1
ATOM 768 O O . GLY A 1 90 ? -24.692 -1.531 19.778 1.00 40.72 90 GLY A O 1
ATOM 769 N N . SER A 1 91 ? -26.175 -0.239 18.634 1.00 36.12 91 SER A N 1
ATOM 770 C CA . SER A 1 91 ? -27.130 0.132 19.689 1.00 36.12 91 SER A CA 1
ATOM 771 C C . SER A 1 91 ? -27.879 -1.038 20.317 1.00 36.12 91 SER A C 1
ATOM 773 O O . SER A 1 91 ? -28.049 -2.071 19.634 1.00 36.12 91 SER A O 1
#

Radius of gyration: 14.37 Å; chains: 1; bounding box: 37×33×35 Å

Foldseek 3Di:
DPDLQDQDPLNVVLLVCLVVPPPDPDPVQVVCCVVVVDHPVVSVVSLVVLLVRVNNCVVPVPSSVVVVVVCVVVVVVVVPPPPPPDDDPDD

Sequence (91 aa):
MDAPADLTDRDKAILEFERSWWHETTPKESLIEERFELSVDRYYEILGELLENPAAYAHDPLGVRRLRRLRDRRRRVRHEQAQRVNEPHGS